Protein AF-A0A920P0H3-F1 (afdb_monomer)

Foldseek 3Di:
DDVLCVVPQVCQLVQNDPPDGPPDDPQQADLVRHGDDWFWDFDWAQDDPPDPVLVVVVVLLVVLVVPDDPSPDRDDDSRPDTDTLGGFITLVCPPHLSHAPPDDNPDDRVVLNVVLCVLCVVPDQPPDQAWDFPDDGPSHDTDIDGPDPVSNCSSVVRHVVSCVSRRD

Secondary structure (DSSP, 8-state):
--HHHHHTHHHHHTT-STT---S--TTTB-TT-PBP---EEEEEEE--TTSHHHHHHHHHHHHHHHHSPTTS--PPPGGG-EEEEEEEEEGGGTTSTTS-TTS-TTS-HHHHHHHHHHHTTT----S---EEEEEEETTTEEEEEESSHHHHHHHHHHHHHHHHHH--

Structure (mmCIF, N/CA/C/O backbone):
data_AF-A0A920P0H3-F1
#
_entry.id   AF-A0A920P0H3-F1
#
loop_
_atom_site.group_PDB
_atom_site.id
_atom_site.type_symbol
_atom_site.label_atom_id
_atom_site.label_alt_id
_atom_site.label_comp_id
_atom_site.label_asym_id
_atom_site.label_entity_id
_atom_site.label_seq_id
_atom_site.pdbx_PDB_ins_code
_atom_site.Cartn_x
_atom_site.Cartn_y
_atom_site.Cartn_z
_atom_site.occupancy
_atom_site.B_iso_or_equiv
_atom_site.auth_seq_id
_atom_site.auth_comp_id
_atom_site.auth_asym_id
_atom_site.auth_atom_id
_atom_site.pdbx_PDB_model_num
ATOM 1 N N . MET A 1 1 ? 2.856 8.292 3.281 1.00 73.31 1 MET A N 1
ATOM 2 C CA . MET A 1 1 ? 2.992 9.451 2.373 1.00 73.31 1 MET A CA 1
ATOM 3 C C . MET A 1 1 ? 3.827 10.506 3.081 1.00 73.31 1 MET A C 1
ATOM 5 O O . MET A 1 1 ? 3.724 10.601 4.299 1.00 73.31 1 MET A O 1
ATOM 9 N N . ASP A 1 2 ? 4.680 11.226 2.355 1.00 84.31 2 ASP A N 1
ATOM 10 C CA . ASP A 1 2 ? 5.511 12.297 2.918 1.00 84.31 2 ASP A CA 1
ATOM 11 C C . ASP A 1 2 ? 4.627 13.409 3.516 1.00 84.31 2 ASP A C 1
ATOM 13 O O . ASP A 1 2 ? 3.693 13.882 2.866 1.00 84.31 2 ASP A O 1
ATOM 17 N N . LEU A 1 3 ? 4.907 13.819 4.758 1.00 86.94 3 LEU A N 1
ATOM 18 C CA . LEU A 1 3 ? 4.143 14.858 5.453 1.00 86.94 3 LEU A CA 1
ATOM 19 C C . LEU A 1 3 ? 4.200 16.203 4.726 1.00 86.94 3 LEU A C 1
ATOM 21 O O . LEU A 1 3 ? 3.236 16.958 4.786 1.00 86.94 3 LEU A O 1
ATOM 25 N N . ASN A 1 4 ? 5.287 16.506 4.018 1.00 91.00 4 ASN A N 1
ATOM 26 C CA . ASN A 1 4 ? 5.399 17.741 3.25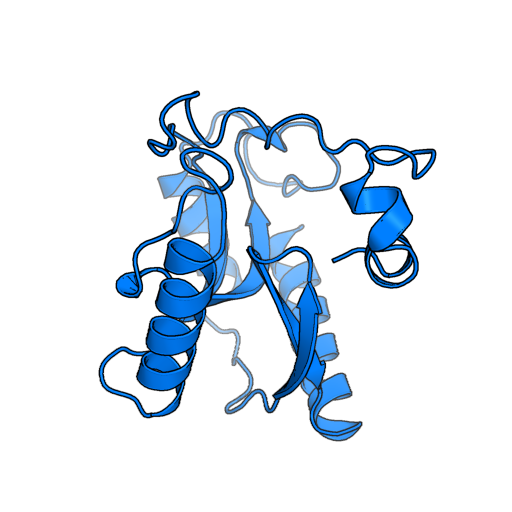6 1.00 91.00 4 ASN A CA 1
ATOM 27 C C . ASN A 1 4 ? 4.446 17.759 2.051 1.00 91.00 4 ASN A C 1
ATOM 29 O O . ASN A 1 4 ? 3.871 18.805 1.759 1.00 91.00 4 ASN A O 1
ATOM 33 N N . ILE A 1 5 ? 4.217 16.604 1.408 1.00 90.50 5 ILE A N 1
ATOM 34 C CA . ILE A 1 5 ? 3.200 16.450 0.354 1.00 90.50 5 ILE A CA 1
ATOM 35 C C . ILE A 1 5 ? 1.809 16.680 0.944 1.00 90.50 5 ILE A C 1
ATOM 37 O O . ILE A 1 5 ? 1.054 17.499 0.430 1.00 90.50 5 ILE A O 1
ATOM 41 N N . VAL A 1 6 ? 1.494 15.995 2.048 1.00 88.81 6 VAL A N 1
ATOM 42 C CA . VAL A 1 6 ? 0.177 16.088 2.700 1.00 88.81 6 VAL A CA 1
ATOM 43 C C . VAL A 1 6 ? -0.110 17.519 3.163 1.00 88.81 6 VAL A C 1
ATOM 45 O O . VAL A 1 6 ? -1.197 18.036 2.935 1.00 88.81 6 VAL A O 1
ATOM 48 N N . ASN A 1 7 ? 0.877 18.196 3.752 1.00 91.38 7 ASN A N 1
ATOM 49 C CA . ASN A 1 7 ? 0.731 19.566 4.248 1.00 91.38 7 ASN A CA 1
ATOM 50 C C . ASN A 1 7 ? 0.703 20.626 3.130 1.00 91.38 7 ASN A C 1
ATOM 52 O O . ASN A 1 7 ? 0.377 21.780 3.399 1.00 91.38 7 ASN A O 1
ATOM 56 N N . ASN A 1 8 ? 1.057 20.266 1.892 1.00 92.75 8 ASN A N 1
ATOM 57 C CA . ASN A 1 8 ? 1.077 21.168 0.740 1.00 92.75 8 ASN A CA 1
ATOM 58 C C . ASN A 1 8 ? 0.271 20.597 -0.439 1.00 92.75 8 ASN A C 1
ATOM 60 O O . ASN A 1 8 ? 0.677 20.766 -1.591 1.00 92.75 8 ASN A O 1
ATOM 64 N N . GLU A 1 9 ? -0.862 19.945 -0.156 1.00 91.38 9 GLU A N 1
ATOM 65 C CA . GLU A 1 9 ? -1.700 19.248 -1.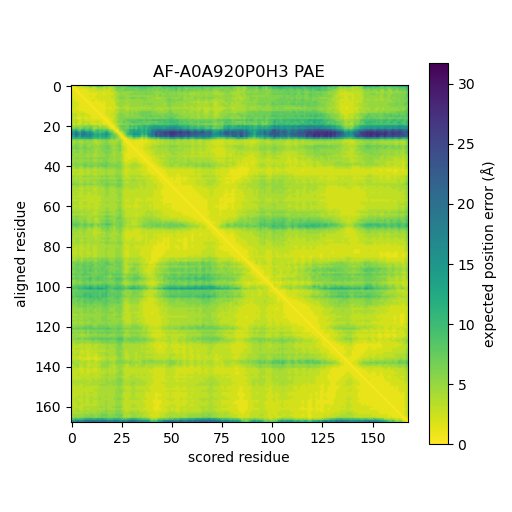142 1.00 91.38 9 GLU A CA 1
ATOM 66 C C . GLU A 1 9 ? -1.946 20.076 -2.408 1.00 91.38 9 GLU A C 1
ATOM 68 O O . GLU A 1 9 ? -1.586 19.644 -3.498 1.00 91.38 9 GLU A O 1
ATOM 73 N N . GLU A 1 10 ? -2.470 21.298 -2.281 1.00 92.06 10 GLU A N 1
ATOM 74 C CA . GLU A 1 10 ? -2.782 22.147 -3.439 1.00 92.06 10 GLU A CA 1
ATOM 75 C C . GLU A 1 10 ? -1.553 22.436 -4.311 1.00 92.06 10 GLU A C 1
ATOM 77 O O . GLU A 1 10 ? -1.618 22.380 -5.540 1.00 92.06 10 GLU A O 1
ATOM 82 N N . LYS A 1 11 ? -0.400 22.720 -3.688 1.00 93.00 11 LYS A N 1
ATOM 83 C CA . LYS A 1 11 ? 0.850 22.968 -4.422 1.00 93.00 11 LYS A CA 1
ATOM 84 C C . LYS A 1 11 ? 1.355 21.697 -5.085 1.00 93.00 11 LYS A C 1
ATOM 86 O O . LYS A 1 11 ? 1.839 21.767 -6.214 1.00 93.00 11 LYS A O 1
ATOM 91 N N . PHE A 1 12 ? 1.260 20.561 -4.396 1.00 91.69 12 PHE A N 1
ATOM 92 C CA . PHE A 1 12 ? 1.660 19.270 -4.934 1.00 91.69 12 PHE A CA 1
ATOM 93 C C . PHE A 1 12 ? 0.799 18.904 -6.142 1.00 91.69 12 PHE A C 1
ATOM 95 O O . PHE A 1 12 ? 1.356 18.683 -7.211 1.00 91.69 12 PHE A O 1
ATOM 102 N N . LEU A 1 13 ? -0.531 18.946 -6.006 1.00 89.50 13 LEU A N 1
ATOM 103 C CA . LEU A 1 13 ? -1.497 18.641 -7.067 1.00 89.50 13 LEU A CA 1
ATOM 104 C C . LEU A 1 13 ? -1.417 19.616 -8.253 1.00 89.50 13 LEU A C 1
ATOM 106 O O . LEU A 1 13 ? -1.678 19.228 -9.387 1.00 89.50 13 LEU A O 1
ATOM 110 N N . ALA A 1 14 ? -0.993 20.862 -8.027 1.00 90.19 14 ALA A N 1
ATOM 111 C CA . ALA A 1 14 ? -0.721 21.819 -9.100 1.00 90.19 14 ALA A CA 1
ATOM 112 C C . ALA A 1 14 ? 0.649 21.622 -9.784 1.00 90.19 14 ALA A C 1
ATOM 114 O O . ALA A 1 14 ? 0.983 22.388 -10.690 1.00 90.19 14 ALA A O 1
ATOM 115 N N . GLY A 1 15 ? 1.471 20.665 -9.334 1.00 89.56 15 GLY A N 1
ATOM 116 C CA . GLY A 1 15 ? 2.829 20.440 -9.843 1.00 89.56 15 GLY A CA 1
ATOM 117 C C . GLY A 1 15 ? 3.815 21.556 -9.490 1.00 89.56 15 GLY A C 1
ATOM 118 O O . GLY A 1 15 ? 4.782 21.776 -10.213 1.00 89.56 15 GLY A O 1
ATOM 119 N N . LYS A 1 16 ? 3.549 22.295 -8.406 1.00 93.25 16 LYS A N 1
ATOM 120 C CA . LYS A 1 16 ? 4.296 23.490 -7.975 1.00 93.25 16 LYS A CA 1
ATOM 121 C C . LYS A 1 16 ? 5.079 23.288 -6.676 1.00 93.25 16 LYS A C 1
ATOM 123 O O . LYS A 1 16 ? 5.711 24.231 -6.204 1.00 93.25 16 LYS A O 1
ATOM 128 N N . LEU A 1 17 ? 5.008 22.107 -6.061 1.00 93.12 17 LEU A N 1
ATOM 129 C CA . LEU A 1 17 ? 5.767 21.804 -4.850 1.00 93.12 17 LEU A CA 1
ATOM 130 C C . LEU A 1 17 ? 7.217 21.456 -5.218 1.00 93.12 17 LEU A C 1
ATOM 132 O O . LEU A 1 17 ? 7.478 20.422 -5.826 1.00 93.12 17 LEU A O 1
ATOM 136 N N . GLU A 1 18 ? 8.155 22.330 -4.859 1.00 91.38 18 GLU A N 1
ATOM 137 C CA . GLU A 1 18 ? 9.580 22.157 -5.156 1.00 91.38 18 GLU A CA 1
ATOM 138 C C . GLU A 1 18 ? 10.137 20.862 -4.544 1.00 91.38 18 GLU A C 1
ATOM 140 O O . GLU A 1 18 ? 9.826 20.519 -3.405 1.00 91.38 18 GLU A O 1
ATOM 145 N N . GLY A 1 19 ? 10.947 20.131 -5.314 1.00 88.06 19 GLY A N 1
ATOM 146 C CA . GLY A 1 19 ? 11.503 18.836 -4.909 1.00 88.06 19 GLY A CA 1
ATOM 147 C C . GLY A 1 19 ? 10.561 17.641 -5.094 1.00 88.06 19 GLY A C 1
ATOM 148 O O . GLY A 1 19 ? 11.006 16.506 -4.947 1.00 88.06 19 GLY A O 1
ATOM 149 N N . TYR A 1 20 ? 9.298 17.864 -5.477 1.00 85.19 20 TYR A N 1
ATOM 150 C CA . TYR A 1 20 ? 8.323 16.804 -5.736 1.00 85.19 20 TYR A CA 1
ATOM 151 C C . TYR A 1 20 ? 7.834 16.864 -7.179 1.00 85.19 20 TYR A C 1
ATOM 153 O O . TYR A 1 20 ? 7.558 17.932 -7.721 1.00 85.19 20 TYR A O 1
ATOM 161 N N . THR A 1 21 ? 7.687 15.702 -7.813 1.00 77.31 21 THR A N 1
ATOM 162 C CA . THR A 1 21 ? 7.153 15.616 -9.173 1.00 77.31 21 THR A CA 1
ATOM 163 C C . THR A 1 21 ? 5.876 14.795 -9.188 1.00 77.31 21 THR A C 1
ATOM 165 O O . THR A 1 21 ? 5.873 13.659 -8.730 1.00 77.31 21 THR A O 1
ATOM 168 N N . LEU A 1 22 ? 4.827 15.341 -9.804 1.00 71.25 22 LEU A N 1
ATOM 169 C CA . LEU A 1 22 ? 3.623 14.594 -10.192 1.00 71.25 22 LEU A CA 1
ATOM 170 C C . LEU A 1 22 ? 3.839 13.691 -11.416 1.00 71.25 22 LEU A C 1
ATOM 172 O O . LEU A 1 22 ? 2.906 13.015 -11.841 1.00 71.25 22 LEU A O 1
ATOM 176 N N . LYS A 1 23 ? 5.026 13.729 -12.043 1.00 63.09 23 LYS A N 1
ATOM 177 C CA . LYS A 1 23 ? 5.293 12.951 -13.257 1.00 63.09 23 LYS A CA 1
ATOM 178 C C . LYS A 1 23 ? 5.049 11.467 -12.980 1.00 63.09 23 LYS A C 1
ATOM 180 O O . LYS A 1 23 ? 5.438 10.969 -11.928 1.00 63.09 23 LYS A O 1
ATOM 185 N N . GLY A 1 24 ? 4.351 10.840 -13.932 1.00 55.59 24 GLY A N 1
ATOM 186 C CA . GLY A 1 24 ? 3.648 9.568 -13.798 1.00 55.59 24 GLY A CA 1
ATOM 187 C C . GLY A 1 24 ? 4.419 8.491 -13.046 1.00 55.59 24 GLY A C 1
ATOM 188 O O . GLY A 1 24 ? 5.629 8.345 -13.204 1.00 55.59 24 GLY A O 1
ATOM 189 N N . ALA A 1 25 ? 3.676 7.743 -12.232 1.00 54.41 25 ALA A N 1
ATOM 190 C CA . ALA A 1 25 ? 4.162 6.622 -11.448 1.00 54.41 25 ALA A CA 1
ATOM 191 C C . ALA A 1 25 ? 5.003 5.674 -12.308 1.00 54.41 25 ALA A C 1
ATOM 193 O O . ALA A 1 25 ? 4.424 4.934 -13.086 1.00 54.41 25 ALA A O 1
ATOM 194 N N . GLU A 1 26 ? 6.330 5.718 -12.164 1.00 65.06 26 GLU A N 1
ATOM 195 C CA . GLU A 1 26 ? 7.330 4.663 -12.419 1.00 65.06 26 GLU A CA 1
ATOM 196 C C . GLU A 1 26 ? 6.988 3.576 -13.472 1.00 65.06 26 GLU A C 1
ATOM 198 O O . GLU A 1 26 ? 7.285 2.403 -13.263 1.00 65.06 26 GLU A O 1
ATOM 203 N N . ASN A 1 27 ? 6.351 3.924 -14.598 1.00 74.94 27 ASN A N 1
ATOM 204 C CA . ASN A 1 27 ? 5.775 2.972 -15.559 1.00 74.94 27 ASN A CA 1
ATOM 205 C C . ASN A 1 27 ? 4.822 1.918 -14.938 1.00 74.94 27 ASN A C 1
ATOM 207 O O . ASN A 1 27 ? 4.843 0.759 -15.343 1.00 74.94 27 ASN A O 1
ATOM 211 N N . LYS A 1 28 ? 3.986 2.287 -13.955 1.00 87.06 28 LYS A N 1
ATOM 212 C CA . LYS A 1 28 ? 2.990 1.384 -13.332 1.00 87.06 28 LYS A CA 1
ATOM 213 C C . LYS A 1 28 ? 1.721 1.205 -14.157 1.00 87.06 28 LYS A C 1
ATOM 215 O O . LYS A 1 28 ? 1.057 0.181 -14.025 1.00 87.06 28 LYS A O 1
ATOM 220 N N . PHE A 1 29 ? 1.377 2.198 -14.969 1.00 88.94 29 PHE A N 1
ATOM 221 C CA . PHE A 1 29 ? 0.186 2.205 -15.812 1.00 88.94 29 PHE A CA 1
ATOM 222 C C . PHE A 1 29 ? 0.535 2.779 -17.184 1.00 88.94 29 PHE A C 1
ATOM 224 O O . PHE A 1 29 ? 1.434 3.616 -17.283 1.00 88.94 29 PHE A O 1
ATOM 231 N N . ASP A 1 30 ? -0.158 2.326 -18.226 1.00 88.94 30 ASP A N 1
ATOM 232 C CA . ASP A 1 30 ? -0.101 2.962 -19.543 1.00 88.94 30 ASP A CA 1
ATOM 233 C C . ASP A 1 30 ? -0.989 4.222 -19.600 1.00 88.94 30 ASP A C 1
ATOM 235 O O . ASP A 1 30 ? -1.737 4.528 -18.668 1.00 88.94 30 ASP A O 1
ATOM 239 N N . ASP A 1 31 ? -0.946 4.946 -20.721 1.00 86.06 31 ASP A N 1
ATOM 240 C CA . ASP A 1 31 ? -1.751 6.161 -20.938 1.00 86.06 31 ASP A CA 1
ATOM 241 C C . ASP A 1 31 ? -3.271 5.897 -20.979 1.00 86.06 31 ASP A C 1
ATOM 243 O O . ASP A 1 31 ? -4.070 6.829 -21.050 1.00 86.06 31 ASP A O 1
ATOM 247 N N . LYS A 1 32 ? -3.684 4.624 -20.960 1.00 88.00 32 LYS A N 1
ATOM 248 C CA . LYS A 1 32 ? -5.080 4.178 -20.899 1.00 88.00 32 LYS A CA 1
ATOM 249 C C . LYS A 1 32 ? -5.455 3.646 -19.513 1.00 88.00 32 LYS A C 1
ATOM 251 O O . LYS A 1 32 ? -6.568 3.150 -19.349 1.00 88.00 32 LYS A O 1
ATOM 256 N N . GLY A 1 33 ? -4.544 3.712 -18.541 1.00 86.56 33 GLY A N 1
ATOM 257 C CA . GLY A 1 33 ? -4.776 3.253 -17.179 1.00 86.56 33 GLY A CA 1
ATOM 258 C C . GLY A 1 33 ? -4.667 1.758 -16.963 1.00 86.56 33 GLY A C 1
ATOM 259 O O . GLY A 1 33 ? -5.015 1.281 -15.882 1.00 86.56 33 GLY A O 1
ATOM 260 N N . ASN A 1 34 ? -4.200 1.000 -17.954 1.00 90.31 34 ASN A N 1
ATOM 261 C CA . ASN A 1 34 ? -3.978 -0.425 -17.768 1.00 90.31 34 ASN A CA 1
ATOM 262 C C . ASN A 1 34 ? -2.725 -0.630 -16.915 1.00 90.31 34 ASN A C 1
ATOM 264 O O . ASN A 1 34 ? -1.704 0.010 -17.185 1.00 90.31 34 ASN A O 1
ATOM 268 N N . PRO A 1 35 ? -2.763 -1.524 -15.912 1.00 90.31 35 PRO A N 1
ATOM 269 C CA . PRO A 1 35 ? -1.588 -1.828 -15.113 1.00 90.31 35 PRO A CA 1
ATOM 270 C C . PRO A 1 35 ? -0.500 -2.459 -15.988 1.00 90.31 35 PRO A C 1
ATOM 272 O O . PRO A 1 35 ? -0.748 -3.398 -16.747 1.00 90.31 35 PRO A O 1
ATOM 275 N N . LEU A 1 36 ? 0.720 -1.954 -15.850 1.00 91.75 36 LEU A N 1
ATOM 276 C CA . LEU A 1 36 ? 1.926 -2.502 -16.455 1.00 91.75 36 LEU A CA 1
ATOM 277 C C . LEU A 1 36 ? 2.641 -3.427 -15.455 1.00 91.75 36 LEU A C 1
ATOM 279 O O . LEU A 1 36 ? 2.440 -3.300 -14.243 1.00 91.75 36 LEU A O 1
ATOM 283 N N . PRO A 1 37 ? 3.488 -4.365 -15.922 1.00 90.19 37 PRO A N 1
ATOM 284 C CA . PRO A 1 37 ? 4.279 -5.207 -15.033 1.00 90.19 37 PRO A CA 1
ATOM 285 C C . PRO A 1 37 ? 5.130 -4.378 -14.062 1.00 90.19 37 PRO A C 1
ATOM 287 O O . PRO A 1 37 ? 6.086 -3.719 -14.459 1.00 90.19 37 PRO A O 1
ATOM 290 N N . PHE A 1 38 ? 4.792 -4.458 -12.774 1.00 90.31 38 PHE A N 1
ATOM 291 C CA . PHE A 1 38 ? 5.502 -3.782 -11.687 1.00 90.31 38 PHE A CA 1
ATOM 292 C C . PHE A 1 38 ? 5.789 -4.764 -10.533 1.00 90.31 38 PHE A C 1
ATOM 294 O O . PHE A 1 38 ? 5.237 -4.633 -9.438 1.00 90.31 38 PHE A O 1
ATOM 301 N N . PRO A 1 39 ? 6.584 -5.820 -10.781 1.00 91.12 39 PRO A N 1
ATOM 302 C CA . PRO A 1 39 ? 6.786 -6.911 -9.830 1.00 91.12 39 PRO A CA 1
ATOM 303 C C . PRO A 1 39 ? 7.517 -6.460 -8.559 1.00 91.12 39 PRO A C 1
ATOM 305 O O . PRO A 1 39 ? 8.546 -5.782 -8.607 1.00 91.12 39 PRO A O 1
ATOM 308 N N . GLY A 1 40 ? 6.999 -6.899 -7.414 1.00 90.44 40 GLY A N 1
ATOM 309 C CA . GLY A 1 40 ? 7.559 -6.629 -6.097 1.00 90.44 40 GLY A CA 1
ATOM 310 C C . GLY A 1 40 ? 6.874 -7.439 -5.000 1.00 90.44 40 GLY A C 1
ATOM 311 O O . GLY A 1 40 ? 6.023 -8.288 -5.268 1.00 90.44 40 GLY A O 1
ATOM 312 N N . CYS A 1 41 ? 7.256 -7.157 -3.762 1.00 92.12 41 CYS A N 1
ATOM 313 C CA . CYS A 1 41 ? 6.750 -7.772 -2.548 1.00 92.12 41 CYS A CA 1
ATOM 314 C C . CYS A 1 41 ? 6.369 -6.670 -1.552 1.00 92.12 41 CYS A C 1
ATOM 316 O O . CYS A 1 41 ? 7.095 -5.693 -1.370 1.00 92.12 41 CYS A O 1
ATOM 318 N N . THR A 1 42 ? 5.219 -6.823 -0.905 1.00 94.38 42 THR A N 1
ATOM 319 C CA . THR A 1 42 ? 4.725 -5.899 0.115 1.00 94.38 42 THR A CA 1
ATOM 320 C C . THR A 1 42 ? 3.882 -6.667 1.126 1.00 94.38 42 THR A C 1
ATOM 322 O O . THR A 1 42 ? 3.295 -7.699 0.799 1.00 94.38 42 THR A O 1
ATOM 325 N N . ILE A 1 43 ? 3.820 -6.158 2.353 1.00 96.31 43 ILE A N 1
ATOM 326 C CA . ILE A 1 43 ? 2.904 -6.624 3.389 1.00 96.31 43 ILE A CA 1
ATOM 327 C C . ILE A 1 43 ? 1.751 -5.630 3.458 1.00 96.31 43 ILE A C 1
ATOM 329 O O . ILE A 1 43 ? 1.956 -4.428 3.657 1.00 96.31 43 ILE A O 1
ATOM 333 N N . ILE A 1 44 ? 0.534 -6.137 3.296 1.00 96.75 44 ILE A N 1
ATOM 334 C CA . ILE A 1 44 ? -0.680 -5.331 3.178 1.00 96.75 44 ILE A CA 1
ATOM 335 C C . ILE A 1 44 ? -1.747 -5.795 4.165 1.00 96.75 44 ILE A C 1
ATOM 337 O O . ILE A 1 44 ? -1.856 -6.977 4.480 1.00 96.75 44 ILE A O 1
ATOM 341 N N . CYS A 1 45 ? -2.570 -4.853 4.612 1.00 96.50 45 CYS A N 1
ATOM 342 C CA . CYS A 1 45 ? -3.833 -5.119 5.283 1.00 96.50 45 CYS A CA 1
ATOM 343 C C . CYS A 1 45 ? -4.947 -4.964 4.245 1.00 96.50 45 CYS A C 1
ATOM 345 O O . CYS A 1 45 ? -5.314 -3.840 3.888 1.00 96.50 45 CYS A O 1
ATOM 347 N N . ASN A 1 46 ? -5.447 -6.087 3.730 1.00 96.25 46 ASN A N 1
ATOM 348 C CA . ASN A 1 46 ? -6.549 -6.090 2.769 1.00 96.25 46 ASN A CA 1
ATOM 349 C C . ASN A 1 46 ? -7.833 -5.574 3.416 1.00 96.25 46 ASN A C 1
ATOM 351 O O . ASN A 1 46 ? -8.124 -5.906 4.564 1.00 96.25 46 ASN A O 1
ATOM 355 N N . ILE A 1 47 ? -8.616 -4.808 2.658 1.00 95.75 47 ILE A N 1
ATOM 356 C CA . ILE A 1 47 ? -9.976 -4.432 3.039 1.00 95.75 47 ILE A CA 1
ATOM 357 C C . ILE A 1 47 ? -10.915 -5.502 2.467 1.00 95.75 47 ILE A C 1
ATOM 359 O O . ILE A 1 47 ? -11.054 -5.577 1.244 1.00 95.75 47 ILE A O 1
ATOM 363 N N . PRO A 1 48 ? -11.545 -6.351 3.301 1.00 95.81 48 PRO A N 1
ATOM 364 C CA . PRO A 1 48 ? -12.429 -7.394 2.802 1.00 95.81 48 PRO A CA 1
ATOM 365 C C . PRO A 1 48 ? -13.657 -6.792 2.118 1.00 95.81 48 PRO A C 1
ATOM 367 O O . PRO A 1 48 ? -14.231 -5.813 2.607 1.00 95.81 48 PRO A O 1
ATOM 370 N N . LEU A 1 49 ? -14.062 -7.407 1.007 1.00 97.06 49 LEU A N 1
ATOM 371 C CA . LEU A 1 49 ? -15.320 -7.097 0.330 1.00 97.06 49 LEU A CA 1
ATOM 372 C C . LEU A 1 49 ? -16.518 -7.470 1.210 1.00 97.06 49 LEU A C 1
ATOM 374 O O . LEU A 1 49 ? -16.379 -8.203 2.189 1.00 97.06 49 LEU A O 1
ATOM 378 N N . ASP A 1 50 ? -17.688 -6.946 0.850 1.00 96.69 50 ASP A N 1
ATOM 379 C CA . ASP A 1 50 ? -18.963 -7.198 1.535 1.00 96.69 50 ASP A CA 1
ATOM 380 C C . ASP A 1 50 ? -18.950 -6.784 3.019 1.00 96.69 50 ASP A C 1
ATOM 382 O O . ASP A 1 50 ? -19.707 -7.280 3.853 1.00 96.69 50 ASP A O 1
ATOM 386 N N . THR A 1 51 ? -18.073 -5.835 3.355 1.00 97.38 51 THR A N 1
ATOM 387 C CA . THR A 1 51 ? -18.043 -5.149 4.647 1.00 97.38 51 THR A CA 1
ATOM 388 C C . THR A 1 51 ? -18.587 -3.738 4.501 1.00 97.38 51 THR A C 1
ATOM 390 O O . THR A 1 51 ? -18.386 -3.095 3.467 1.00 97.38 51 THR A O 1
ATOM 393 N N . HIS A 1 52 ? -19.169 -3.197 5.575 1.00 97.50 52 HIS A N 1
ATOM 394 C CA . HIS A 1 52 ? -19.632 -1.808 5.593 1.00 97.50 52 HIS A CA 1
ATOM 395 C C . HIS A 1 52 ? -18.534 -0.823 5.154 1.00 97.50 52 HIS A C 1
ATOM 397 O O . HIS A 1 52 ? -18.791 0.085 4.369 1.00 97.50 52 HIS A O 1
ATOM 403 N N . LEU A 1 53 ? -17.287 -1.035 5.594 1.00 95.25 53 LEU A N 1
ATOM 404 C CA . LEU A 1 53 ? -16.149 -0.210 5.183 1.00 95.25 53 LEU A CA 1
ATOM 405 C C . LEU A 1 53 ? -15.910 -0.278 3.667 1.00 95.25 53 LEU A C 1
ATOM 407 O O . LEU A 1 53 ? -15.795 0.765 3.024 1.00 95.25 53 LEU A O 1
ATOM 411 N N . SER A 1 54 ? -15.854 -1.483 3.091 1.00 96.88 54 SER A N 1
ATOM 412 C CA . SER A 1 54 ? -15.652 -1.645 1.647 1.00 96.88 54 SER A CA 1
ATOM 413 C C . SER A 1 54 ? -16.774 -0.995 0.834 1.00 96.88 54 SER A C 1
ATOM 415 O O . SER A 1 54 ? -16.489 -0.289 -0.129 1.00 96.88 54 SER A O 1
ATOM 417 N N . GLU A 1 55 ? -18.032 -1.122 1.264 1.00 97.94 55 GLU A N 1
ATOM 418 C CA . GLU A 1 55 ? -19.181 -0.489 0.611 1.00 97.94 55 GLU A CA 1
ATOM 419 C C . GLU A 1 55 ? -19.077 1.040 0.613 1.00 97.94 55 GLU A C 1
ATOM 421 O O . GLU A 1 55 ? -19.328 1.680 -0.412 1.00 97.94 55 GLU A O 1
ATOM 426 N N . GLN A 1 56 ? -18.662 1.637 1.738 1.00 96.62 56 GLN A N 1
ATOM 427 C CA . GLN A 1 56 ? -18.461 3.085 1.830 1.00 96.62 56 GLN A CA 1
ATOM 428 C C . GLN A 1 56 ? -17.339 3.564 0.902 1.00 96.62 56 GLN A C 1
ATOM 430 O O . GLN A 1 56 ? -17.517 4.553 0.191 1.00 96.62 56 GLN A O 1
ATOM 435 N N . ILE A 1 57 ? -16.210 2.849 0.847 1.00 95.69 57 ILE A N 1
ATOM 436 C CA . ILE A 1 57 ? -15.090 3.207 -0.037 1.00 95.69 57 ILE A CA 1
ATOM 437 C C . ILE A 1 57 ? -15.497 3.071 -1.512 1.00 95.69 57 ILE A C 1
ATOM 439 O O . ILE A 1 57 ? -15.204 3.962 -2.306 1.00 95.69 57 ILE A O 1
ATOM 443 N N . ILE A 1 58 ? -16.223 2.009 -1.879 1.00 96.88 58 ILE A N 1
ATOM 444 C CA . ILE A 1 58 ? -16.739 1.805 -3.244 1.00 96.88 58 ILE A CA 1
ATOM 445 C C . ILE A 1 58 ? -17.691 2.939 -3.638 1.00 96.88 58 ILE A C 1
ATOM 447 O O . ILE A 1 58 ? -17.601 3.479 -4.740 1.00 96.88 58 ILE A O 1
ATOM 451 N N . SER A 1 59 ? -18.609 3.315 -2.746 1.00 96.44 59 SER A N 1
ATOM 452 C CA . SER A 1 59 ? -19.547 4.417 -2.983 1.00 96.44 59 SER A CA 1
ATOM 453 C C . SER A 1 59 ? -18.817 5.752 -3.178 1.00 96.44 59 SER A C 1
ATOM 455 O O . SER A 1 59 ? -19.124 6.525 -4.092 1.00 96.44 59 SER A O 1
ATOM 457 N N . PHE A 1 60 ? -17.791 6.000 -2.363 1.00 94.44 60 PHE A N 1
ATOM 458 C CA . PHE A 1 60 ? -16.951 7.185 -2.478 1.00 94.44 60 PHE A CA 1
ATOM 459 C C . PHE A 1 60 ? -16.165 7.217 -3.796 1.00 94.44 60 PHE A C 1
ATOM 461 O O . PHE A 1 60 ? -16.209 8.223 -4.499 1.00 94.44 60 PHE A O 1
ATOM 468 N N . GLN A 1 61 ? -15.526 6.109 -4.186 1.00 95.25 61 GLN A N 1
ATOM 469 C CA . GLN A 1 61 ? -14.821 5.989 -5.467 1.00 95.25 61 GLN A CA 1
ATOM 470 C C . GLN A 1 61 ? -15.749 6.294 -6.651 1.00 95.25 61 GLN A C 1
ATOM 472 O O . GLN A 1 61 ? -15.387 7.098 -7.503 1.00 95.25 61 GLN A O 1
ATOM 477 N N . LYS A 1 62 ? -16.972 5.741 -6.661 1.00 95.19 62 LYS A N 1
ATOM 478 C CA . LYS A 1 62 ? -17.986 6.032 -7.694 1.00 95.19 62 LYS A CA 1
ATOM 479 C C . LYS A 1 62 ? -18.381 7.507 -7.733 1.00 95.19 62 LYS A C 1
ATOM 481 O O . LYS A 1 62 ? -18.626 8.062 -8.798 1.00 95.19 62 LYS A O 1
ATOM 486 N N . SER A 1 63 ? -18.463 8.151 -6.571 1.00 94.19 63 SER A N 1
ATOM 487 C CA . SER A 1 63 ? -18.777 9.581 -6.488 1.00 94.19 63 SER A CA 1
ATOM 488 C C . SER A 1 63 ? -17.662 10.427 -7.105 1.00 94.19 63 SER A C 1
ATOM 490 O O . SER A 1 63 ? -17.944 11.373 -7.833 1.00 94.19 63 SER A O 1
ATOM 492 N N . ILE A 1 64 ? -16.403 10.052 -6.862 1.00 93.31 64 ILE A N 1
ATOM 493 C CA . ILE A 1 64 ? -15.230 10.693 -7.462 1.00 93.31 64 ILE A CA 1
ATOM 494 C C . ILE A 1 64 ? -15.182 10.442 -8.978 1.00 93.31 64 ILE A C 1
ATOM 496 O O . ILE A 1 64 ? -14.938 11.377 -9.736 1.00 93.31 64 ILE A O 1
ATOM 500 N N . GLU A 1 65 ? -15.435 9.211 -9.423 1.00 93.00 65 GLU A N 1
ATOM 501 C CA . GLU A 1 65 ? -15.476 8.839 -10.843 1.00 93.00 65 GLU A CA 1
ATOM 502 C C . GLU A 1 65 ? -16.518 9.659 -11.615 1.00 93.00 65 GLU A C 1
ATOM 504 O O . GLU A 1 65 ? -16.217 10.182 -12.681 1.00 93.00 65 GLU A O 1
ATOM 509 N N . ASN A 1 66 ? -17.707 9.856 -11.037 1.00 93.50 66 ASN A N 1
ATOM 510 C CA . ASN A 1 66 ? -18.763 10.678 -11.636 1.00 93.50 66 ASN A CA 1
ATOM 511 C C . ASN A 1 66 ? -18.473 12.188 -11.592 1.00 93.50 66 ASN A C 1
ATOM 513 O O . ASN A 1 66 ? -19.041 12.946 -12.376 1.00 93.50 66 ASN A O 1
ATOM 517 N N . PHE A 1 67 ? -17.667 12.642 -10.630 1.00 93.31 67 PHE A N 1
ATOM 518 C CA . PHE A 1 67 ? -17.348 14.058 -10.453 1.00 93.31 67 PHE A CA 1
ATOM 519 C C . PHE A 1 67 ? -16.228 14.524 -11.389 1.00 93.31 67 PHE A C 1
ATOM 521 O O . PHE A 1 67 ? -16.264 15.653 -11.881 1.00 93.31 67 PHE A O 1
ATOM 528 N N . ASN A 1 68 ? -15.219 13.684 -11.612 1.00 91.00 68 ASN A N 1
ATOM 529 C CA . ASN A 1 68 ? -14.042 14.075 -12.375 1.00 91.00 68 ASN A CA 1
ATOM 530 C C . ASN A 1 68 ? -14.272 14.025 -13.891 1.00 91.00 68 ASN A C 1
ATOM 532 O O . ASN A 1 68 ? -15.016 13.177 -14.380 1.00 91.00 68 ASN A O 1
ATOM 536 N N . PRO A 1 69 ? -13.572 14.876 -14.665 1.00 90.94 69 PRO A N 1
ATOM 537 C CA . PRO A 1 69 ? -13.524 14.734 -16.113 1.00 90.94 69 PRO A CA 1
ATOM 538 C C . PRO A 1 69 ? -12.968 13.368 -16.536 1.00 90.94 69 PRO A C 1
ATOM 540 O O . PRO A 1 69 ? -12.108 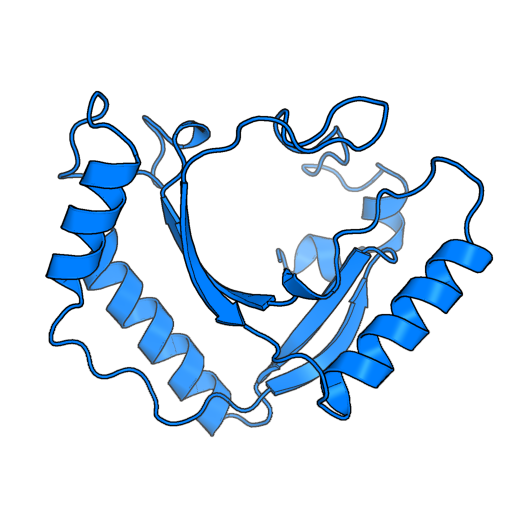12.791 -15.859 1.00 90.94 69 PRO A O 1
ATOM 543 N N . GLU A 1 70 ? -13.404 12.889 -17.700 1.00 87.69 70 GLU A N 1
ATOM 544 C CA . GLU A 1 70 ? -12.889 11.653 -18.293 1.00 87.69 70 GLU A CA 1
ATOM 545 C C . GLU A 1 70 ? -11.356 11.667 -18.395 1.00 87.69 70 GLU A C 1
ATOM 547 O O . GLU A 1 70 ? -10.744 12.696 -18.685 1.00 87.69 70 GLU A O 1
ATOM 552 N N . ASN A 1 71 ? -10.735 10.503 -18.186 1.00 82.94 71 ASN A N 1
ATOM 553 C CA . ASN A 1 71 ? -9.282 10.299 -18.252 1.00 82.94 71 ASN A CA 1
ATOM 554 C C . ASN A 1 71 ? -8.455 11.115 -17.232 1.00 82.94 71 ASN A C 1
ATOM 556 O O . ASN A 1 71 ? -7.242 11.232 -17.391 1.00 82.94 71 ASN A O 1
ATOM 560 N N . THR A 1 72 ? -9.075 11.658 -16.173 1.00 86.38 72 THR A N 1
ATOM 561 C CA . THR A 1 72 ? -8.334 12.318 -15.075 1.00 86.38 72 THR A CA 1
ATOM 562 C C . THR A 1 72 ? -7.698 11.300 -14.126 1.00 86.38 72 THR A C 1
ATOM 564 O O . THR A 1 72 ? -6.570 11.485 -13.672 1.00 86.38 72 THR A O 1
ATOM 567 N N . TYR A 1 73 ? -8.415 10.213 -13.832 1.00 89.56 73 TYR A N 1
ATOM 568 C CA . TYR A 1 73 ? -7.976 9.144 -12.940 1.00 89.56 73 TYR A CA 1
ATOM 569 C C . TYR A 1 73 ? -8.274 7.779 -13.544 1.00 89.56 73 TYR A C 1
ATOM 571 O O . TYR A 1 73 ? -9.256 7.606 -14.265 1.00 89.56 73 TYR A O 1
ATOM 579 N N . PHE A 1 74 ? -7.461 6.800 -13.157 1.00 90.19 74 PHE A N 1
ATOM 580 C CA . PHE A 1 74 ? -7.740 5.390 -13.375 1.00 90.19 74 PHE A CA 1
ATOM 581 C C . PHE A 1 74 ? -7.970 4.714 -12.027 1.00 90.19 74 PHE A C 1
ATOM 583 O O . PHE A 1 74 ? -7.154 4.814 -11.108 1.00 90.19 74 PHE A O 1
ATOM 590 N N . TYR A 1 75 ? -9.123 4.070 -11.900 1.00 91.50 75 TYR A N 1
ATOM 591 C CA . TYR A 1 75 ? -9.643 3.560 -10.642 1.00 91.50 75 TYR A CA 1
ATOM 592 C C . TYR A 1 75 ? -9.330 2.071 -10.492 1.00 91.50 75 TYR A C 1
ATOM 594 O O . TYR A 1 75 ? -9.679 1.258 -11.345 1.00 91.50 75 TYR A O 1
ATOM 602 N N . LEU A 1 76 ? -8.673 1.706 -9.390 1.00 92.50 76 LEU A N 1
ATOM 603 C CA . LEU A 1 76 ? -8.370 0.310 -9.079 1.00 92.50 76 LEU A CA 1
ATOM 604 C C . LEU A 1 76 ? -9.634 -0.460 -8.663 1.00 92.50 76 LEU A C 1
ATOM 606 O O . LEU A 1 76 ? -10.536 0.134 -8.060 1.00 92.50 76 LEU A O 1
ATOM 610 N N . PRO A 1 77 ? -9.707 -1.776 -8.941 1.00 94.50 77 PRO A N 1
ATOM 611 C CA . PRO A 1 77 ? -10.857 -2.583 -8.561 1.00 94.50 77 PRO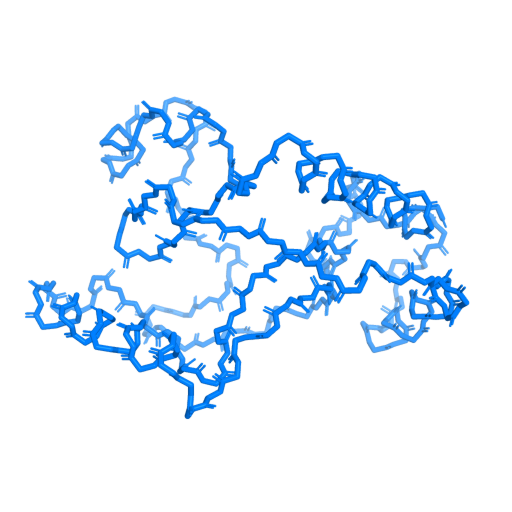 A CA 1
ATOM 612 C C . PRO A 1 77 ? -10.992 -2.675 -7.030 1.00 94.50 77 PRO A C 1
ATOM 614 O O . PRO A 1 77 ? -9.982 -2.763 -6.329 1.00 94.50 77 PRO A O 1
ATOM 617 N N . PRO A 1 78 ? -12.219 -2.760 -6.484 1.00 95.94 78 PRO A N 1
ATOM 618 C CA . PRO A 1 78 ? -12.423 -2.869 -5.038 1.00 95.94 78 PRO A CA 1
ATOM 619 C C . PRO A 1 78 ? -11.704 -4.054 -4.388 1.00 95.94 78 PRO A C 1
ATOM 621 O O . PRO A 1 78 ? -11.263 -3.969 -3.246 1.00 95.94 78 PRO A O 1
ATOM 624 N N . SER A 1 79 ? -11.521 -5.149 -5.132 1.00 96.12 79 SER A N 1
ATOM 625 C CA . SER A 1 79 ? -10.796 -6.337 -4.671 1.00 96.12 79 SER A CA 1
ATOM 626 C C . SER A 1 79 ? -9.313 -6.087 -4.379 1.00 96.12 79 SER A C 1
ATOM 628 O O . SER A 1 79 ? -8.676 -6.935 -3.763 1.00 96.12 79 SER A O 1
ATOM 630 N N . SER A 1 80 ? -8.743 -4.967 -4.834 1.00 95.12 80 SER A N 1
ATOM 631 C CA . SER A 1 80 ? -7.360 -4.585 -4.540 1.00 95.12 80 SER A CA 1
ATOM 632 C C . SER A 1 80 ? -7.245 -3.518 -3.454 1.00 95.12 80 SER A C 1
ATOM 634 O O . SER A 1 80 ? -6.150 -3.001 -3.248 1.00 95.12 80 SER A O 1
ATOM 636 N N . PHE A 1 81 ? -8.329 -3.125 -2.781 1.00 95.81 81 PHE A N 1
ATOM 637 C CA . PHE A 1 81 ? -8.245 -2.136 -1.710 1.00 95.81 81 PHE A CA 1
ATOM 638 C C . PHE A 1 81 ? -7.476 -2.680 -0.509 1.00 95.81 81 PHE A C 1
ATOM 640 O O . PHE A 1 81 ? -7.796 -3.730 0.047 1.00 95.81 81 PHE A O 1
ATOM 647 N N . HIS A 1 82 ? -6.453 -1.939 -0.099 1.00 96.56 82 HIS A N 1
ATOM 648 C CA . HIS A 1 82 ? -5.604 -2.305 1.020 1.00 96.56 82 HIS A CA 1
ATOM 649 C C . HIS A 1 82 ? -4.944 -1.072 1.633 1.00 96.56 82 HIS A C 1
ATOM 651 O O . HIS A 1 82 ? -4.799 -0.031 0.991 1.00 96.56 82 HIS A O 1
ATOM 657 N N . MET A 1 83 ? -4.487 -1.223 2.871 1.00 96.19 83 MET A N 1
ATOM 658 C CA . MET A 1 83 ? -3.441 -0.379 3.432 1.00 96.19 83 MET A CA 1
ATOM 659 C C . MET A 1 83 ? -2.103 -1.108 3.302 1.00 96.19 83 MET A C 1
ATOM 661 O O . MET A 1 83 ? -1.979 -2.259 3.715 1.00 96.19 83 MET A O 1
ATOM 665 N N . THR A 1 84 ? -1.073 -0.441 2.791 1.00 95.88 84 THR A N 1
ATOM 666 C CA . THR A 1 84 ? 0.295 -0.968 2.855 1.00 95.88 84 THR A CA 1
ATOM 667 C C . THR A 1 84 ? 0.824 -0.885 4.287 1.00 95.88 84 THR A C 1
ATOM 669 O O . THR A 1 84 ? 1.050 0.211 4.805 1.00 95.88 84 THR A O 1
ATOM 672 N N . LEU A 1 85 ? 1.059 -2.037 4.919 1.00 96.81 85 LEU A N 1
ATOM 673 C CA . LEU A 1 85 ? 1.685 -2.114 6.239 1.00 96.81 85 LEU A CA 1
ATOM 674 C C . LEU A 1 85 ? 3.201 -1.971 6.137 1.00 96.81 85 LEU A C 1
ATOM 676 O O . LEU A 1 85 ? 3.793 -1.264 6.949 1.00 96.81 85 LEU A O 1
ATOM 680 N N . PHE A 1 86 ? 3.828 -2.598 5.142 1.00 95.00 86 PHE A N 1
ATOM 681 C CA . PHE A 1 86 ? 5.264 -2.491 4.901 1.00 95.00 86 PHE A CA 1
ATOM 682 C C . PHE A 1 86 ? 5.583 -2.679 3.415 1.00 95.00 86 PHE A C 1
ATOM 684 O O . PHE A 1 86 ? 5.090 -3.607 2.772 1.00 95.00 86 PHE A O 1
ATOM 691 N N . ASP A 1 87 ? 6.394 -1.782 2.862 1.00 91.25 87 ASP A N 1
ATOM 692 C CA . ASP A 1 87 ? 6.889 -1.897 1.491 1.00 91.25 87 ASP A CA 1
ATOM 693 C C . ASP A 1 87 ? 8.244 -2.602 1.529 1.00 91.25 87 ASP A C 1
ATOM 695 O O . ASP A 1 87 ? 9.180 -2.090 2.151 1.00 91.25 87 ASP A O 1
ATOM 699 N N . CYS A 1 88 ? 8.329 -3.802 0.953 1.00 91.88 88 CYS A N 1
ATOM 700 C CA . CYS A 1 88 ? 9.519 -4.625 1.120 1.00 91.88 88 CYS A CA 1
ATOM 701 C C . CYS A 1 88 ? 10.631 -4.240 0.139 1.00 91.88 88 CYS A C 1
ATOM 703 O O . CYS A 1 88 ? 11.773 -4.172 0.568 1.00 91.88 88 CYS A O 1
ATOM 705 N N . CYS A 1 89 ? 10.331 -4.020 -1.149 1.00 89.19 89 CYS A N 1
ATOM 706 C CA . CYS A 1 89 ? 10.879 -4.866 -2.219 1.00 89.19 89 CYS A CA 1
ATOM 707 C C . CYS A 1 89 ? 10.245 -4.612 -3.597 1.00 89.19 89 CYS A C 1
ATOM 709 O O . CYS A 1 89 ? 9.178 -5.160 -3.850 1.00 89.19 89 CYS A O 1
ATOM 711 N N . ASN A 1 90 ? 10.870 -3.877 -4.525 1.00 88.88 90 ASN A N 1
ATOM 712 C CA . ASN A 1 90 ? 10.440 -3.842 -5.927 1.00 88.88 90 ASN A CA 1
ATOM 713 C C . ASN A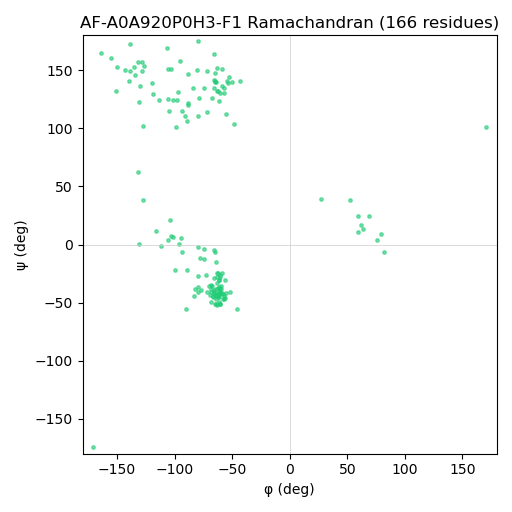 1 90 ? 11.629 -3.978 -6.885 1.00 88.88 90 ASN A C 1
ATOM 715 O O . ASN A 1 90 ? 12.698 -3.451 -6.603 1.00 88.88 90 ASN A O 1
ATOM 719 N N . LEU A 1 91 ? 11.462 -4.623 -8.046 1.00 88.38 91 LEU A N 1
ATOM 720 C CA . LEU A 1 91 ? 12.564 -4.744 -9.015 1.00 88.38 91 LEU A CA 1
ATOM 721 C C . LEU A 1 91 ? 13.117 -3.384 -9.486 1.00 88.38 91 LEU A C 1
ATOM 723 O O . LEU A 1 91 ? 14.290 -3.301 -9.845 1.00 88.38 91 LEU A O 1
ATOM 727 N N . ASN A 1 92 ? 12.321 -2.316 -9.427 1.00 85.81 92 ASN A N 1
ATOM 728 C CA . ASN A 1 92 ? 12.760 -0.956 -9.741 1.00 85.81 92 ASN A CA 1
ATOM 729 C C . ASN A 1 92 ? 13.572 -0.293 -8.619 1.00 85.81 92 ASN A C 1
ATOM 731 O O . ASN A 1 92 ? 14.200 0.735 -8.854 1.00 85.81 92 ASN A O 1
ATOM 735 N N . THR A 1 93 ? 13.598 -0.873 -7.415 1.00 85.50 93 THR A N 1
ATOM 736 C CA . THR A 1 93 ? 14.425 -0.394 -6.299 1.00 85.50 93 THR A CA 1
ATOM 737 C C . THR A 1 93 ? 15.774 -1.107 -6.201 1.00 85.50 93 THR A C 1
ATOM 739 O O . THR A 1 93 ? 16.535 -0.824 -5.271 1.00 85.50 93 THR A O 1
ATOM 742 N N . LYS A 1 94 ? 16.123 -1.979 -7.161 1.00 88.31 94 LYS A N 1
ATOM 743 C CA . LYS A 1 94 ? 17.468 -2.568 -7.275 1.00 88.31 94 LYS A CA 1
ATOM 744 C C . LYS A 1 94 ? 18.544 -1.480 -7.217 1.00 88.31 94 LYS A C 1
ATOM 746 O O . LYS A 1 94 ? 18.395 -0.414 -7.812 1.00 88.31 94 LYS A O 1
ATOM 751 N N . ASN A 1 95 ? 19.644 -1.767 -6.523 1.00 86.62 95 ASN A N 1
ATOM 752 C CA . ASN A 1 95 ? 20.768 -0.842 -6.297 1.00 86.62 95 ASN A CA 1
ATOM 753 C C . ASN A 1 95 ? 20.433 0.426 -5.486 1.00 86.62 95 ASN A C 1
ATOM 755 O O . ASN A 1 95 ? 21.233 1.360 -5.449 1.00 86.62 95 ASN A O 1
ATOM 759 N N . THR A 1 96 ? 19.274 0.480 -4.829 1.00 87.62 96 THR A N 1
ATOM 760 C CA . THR A 1 96 ? 18.929 1.556 -3.890 1.00 87.62 96 THR A CA 1
ATOM 761 C C . THR A 1 96 ? 18.994 1.058 -2.447 1.00 87.62 96 THR A C 1
ATOM 763 O O . THR A 1 96 ? 19.005 -0.144 -2.191 1.00 87.62 96 THR A O 1
ATOM 766 N N . ASN A 1 97 ? 18.927 1.980 -1.485 1.00 84.81 97 ASN A N 1
ATOM 767 C CA . ASN A 1 97 ? 18.828 1.649 -0.056 1.00 84.81 97 ASN A CA 1
ATOM 768 C C . ASN A 1 97 ? 17.505 0.952 0.332 1.00 84.81 97 ASN A C 1
ATOM 770 O O . ASN A 1 97 ? 17.321 0.595 1.495 1.00 84.81 97 ASN A O 1
ATOM 774 N N . TYR A 1 98 ? 16.565 0.809 -0.608 1.00 82.75 98 TYR A N 1
ATOM 775 C CA . TYR A 1 98 ? 15.308 0.083 -0.421 1.00 82.75 98 TYR A CA 1
ATOM 776 C C . TYR A 1 98 ? 15.396 -1.380 -0.879 1.00 82.75 98 TYR A C 1
ATOM 778 O O . TYR A 1 98 ? 14.442 -2.126 -0.676 1.00 82.75 98 TYR A O 1
ATOM 786 N N . TRP A 1 99 ? 16.505 -1.799 -1.499 1.00 89.38 99 TRP A N 1
ATOM 787 C CA . TRP A 1 99 ? 16.747 -3.206 -1.811 1.00 89.38 99 TRP A CA 1
ATOM 788 C C . TRP A 1 99 ? 17.353 -3.925 -0.592 1.00 89.38 99 TRP A C 1
ATOM 790 O O . TRP A 1 99 ? 18.278 -3.379 0.016 1.00 89.38 99 TRP A O 1
ATOM 800 N N . PRO A 1 100 ? 16.878 -5.128 -0.216 1.00 88.44 100 PRO A N 1
ATOM 801 C CA . PRO A 1 100 ? 17.461 -5.893 0.884 1.00 88.44 100 PRO A CA 1
ATOM 802 C C . PRO A 1 100 ? 18.919 -6.265 0.593 1.00 88.44 100 PRO A C 1
ATOM 804 O O . PRO A 1 100 ? 19.229 -6.772 -0.484 1.00 88.44 100 PRO A O 1
ATOM 807 N N . SER A 1 101 ? 19.820 -6.042 1.549 1.00 84.69 101 SER A N 1
ATOM 808 C CA . SER A 1 101 ? 21.269 -6.150 1.308 1.00 84.69 101 SER A CA 1
ATOM 809 C C . SER A 1 101 ? 21.748 -7.571 0.991 1.00 84.69 101 SER A C 1
ATOM 811 O O . SER A 1 101 ? 22.709 -7.728 0.242 1.00 84.69 101 SER A O 1
ATOM 813 N N . ASN A 1 102 ? 21.061 -8.598 1.502 1.00 84.88 102 ASN A N 1
ATOM 814 C CA . ASN A 1 102 ? 21.407 -10.008 1.286 1.00 84.88 102 ASN A CA 1
ATOM 815 C C . ASN A 1 102 ? 20.496 -10.730 0.274 1.00 84.88 102 ASN A C 1
ATOM 817 O O . ASN A 1 102 ? 20.392 -11.956 0.310 1.00 84.88 102 ASN A O 1
ATOM 821 N N . ILE A 1 103 ? 19.801 -9.996 -0.601 1.00 90.19 103 ILE A N 1
ATOM 822 C CA . ILE A 1 103 ? 19.034 -10.576 -1.712 1.00 90.19 103 ILE A CA 1
ATOM 823 C C . ILE A 1 103 ? 19.779 -10.324 -3.020 1.00 90.19 103 ILE A C 1
ATOM 825 O O . ILE A 1 103 ? 20.071 -9.177 -3.364 1.00 90.19 103 ILE A O 1
ATOM 829 N N . ASP A 1 104 ? 20.053 -11.404 -3.754 1.00 90.50 104 ASP A N 1
ATOM 830 C CA . ASP A 1 104 ? 20.676 -11.340 -5.075 1.00 90.50 104 ASP A CA 1
ATOM 831 C C . ASP A 1 104 ? 19.839 -10.462 -6.020 1.00 90.50 104 ASP A C 1
ATOM 833 O O . A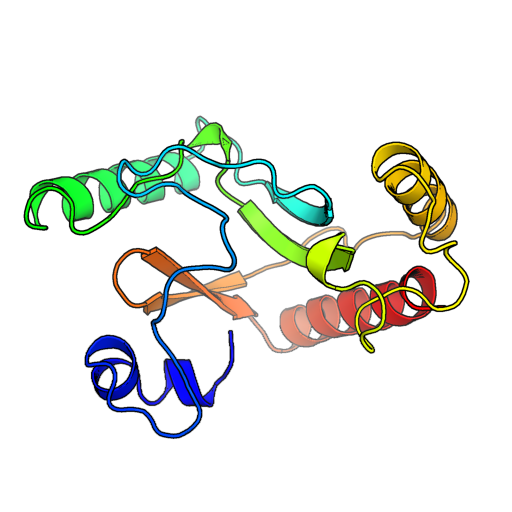SP A 1 104 ? 18.619 -10.613 -6.136 1.00 90.50 104 ASP A O 1
ATOM 837 N N . LEU A 1 105 ? 20.510 -9.523 -6.689 1.00 90.00 105 LEU A N 1
ATOM 838 C CA . LEU A 1 105 ? 19.899 -8.592 -7.629 1.00 90.00 105 LEU A CA 1
ATOM 839 C C . LEU A 1 105 ? 19.297 -9.309 -8.839 1.00 90.00 105 LEU A C 1
ATOM 841 O O . LEU A 1 105 ? 18.379 -8.759 -9.445 1.00 90.00 105 LEU A O 1
ATOM 845 N N . ASP A 1 106 ? 19.766 -10.505 -9.186 1.00 90.50 106 ASP A N 1
ATOM 846 C CA . ASP A 1 106 ? 19.274 -11.275 -10.332 1.00 90.50 106 ASP A CA 1
ATOM 847 C C . ASP A 1 106 ? 18.214 -12.325 -9.951 1.00 90.50 106 ASP A C 1
ATOM 849 O O . ASP A 1 106 ? 17.686 -13.016 -10.824 1.00 90.50 106 ASP A O 1
ATOM 853 N N . MET A 1 107 ? 17.847 -12.417 -8.667 1.00 91.62 107 MET A N 1
ATOM 854 C CA . MET A 1 107 ? 16.816 -13.339 -8.184 1.00 91.62 107 MET A CA 1
ATOM 855 C C . MET A 1 107 ? 15.430 -13.002 -8.763 1.00 91.62 107 MET A C 1
ATOM 857 O O . MET A 1 107 ? 15.045 -11.830 -8.859 1.00 91.62 107 MET A O 1
ATOM 861 N N . ASP A 1 108 ? 14.652 -14.030 -9.125 1.00 91.00 108 ASP A N 1
ATOM 862 C CA . ASP A 1 108 ? 13.264 -13.847 -9.557 1.00 91.00 108 ASP A CA 1
ATOM 863 C C . ASP A 1 108 ? 12.405 -13.314 -8.403 1.00 91.00 108 ASP A C 1
ATOM 865 O O . ASP A 1 108 ? 12.533 -13.732 -7.252 1.00 91.00 108 ASP A O 1
ATOM 869 N N . TYR A 1 109 ? 11.484 -12.399 -8.704 1.00 89.56 109 TYR A N 1
ATOM 870 C CA . TYR A 1 109 ? 10.668 -11.736 -7.685 1.00 89.56 109 TYR A CA 1
ATOM 871 C C . TYR A 1 109 ? 9.805 -12.705 -6.858 1.00 89.56 109 TYR A C 1
ATOM 873 O O . TYR A 1 109 ? 9.473 -12.395 -5.712 1.00 89.56 109 TYR A O 1
ATOM 881 N N . LYS A 1 110 ? 9.440 -13.875 -7.404 1.00 92.31 110 LYS A N 1
ATOM 882 C CA . LYS A 1 110 ? 8.710 -14.906 -6.654 1.00 92.31 110 LYS A CA 1
ATOM 883 C C . LYS A 1 110 ? 9.611 -15.580 -5.629 1.00 92.31 110 LYS A C 1
ATOM 885 O O . LYS A 1 110 ? 9.176 -15.796 -4.501 1.00 92.31 110 LYS A O 1
ATOM 890 N N . ASP A 1 111 ? 10.858 -15.854 -5.996 1.00 94.12 111 ASP A N 1
ATOM 891 C CA . ASP A 1 111 ? 11.850 -16.432 -5.089 1.00 94.12 111 ASP A CA 1
ATOM 892 C C . ASP A 1 111 ? 12.232 -15.432 -3.992 1.00 94.12 111 ASP A C 1
ATOM 894 O O . ASP A 1 111 ? 12.312 -15.804 -2.820 1.00 94.12 111 ASP A O 1
ATOM 898 N N . ILE A 1 112 ? 12.335 -14.141 -4.336 1.00 93.12 112 ILE A N 1
ATOM 899 C CA . ILE A 1 112 ? 12.496 -13.057 -3.355 1.00 93.12 112 ILE A CA 1
ATOM 900 C C . ILE A 1 112 ? 11.334 -13.067 -2.356 1.00 93.12 112 ILE A C 1
ATOM 902 O O . ILE A 1 112 ? 11.563 -13.003 -1.151 1.00 93.12 112 ILE A O 1
ATOM 906 N N . ALA A 1 113 ? 10.086 -13.170 -2.826 1.00 93.12 113 ALA A N 1
ATOM 907 C CA . ALA A 1 113 ? 8.923 -13.213 -1.940 1.00 93.12 113 ALA A CA 1
ATOM 908 C C . ALA A 1 113 ? 8.956 -14.429 -0.997 1.00 93.12 113 ALA A C 1
ATOM 910 O O . ALA A 1 113 ? 8.645 -14.289 0.186 1.00 93.12 113 ALA A O 1
ATOM 911 N N . VAL A 1 114 ? 9.377 -15.600 -1.488 1.00 94.56 114 VAL A N 1
ATOM 912 C CA . VAL A 1 114 ? 9.565 -16.802 -0.659 1.00 94.56 114 VAL A CA 1
ATOM 913 C C . VAL A 1 114 ? 10.640 -16.574 0.403 1.00 94.56 114 VAL A C 1
ATOM 915 O O . VAL A 1 114 ? 10.427 -16.913 1.566 1.00 94.56 114 VAL A O 1
ATOM 918 N N . GLU A 1 115 ? 11.776 -15.987 0.033 1.00 93.94 115 GLU A N 1
ATOM 919 C CA . GLU A 1 115 ? 12.877 -15.737 0.961 1.00 93.94 115 GLU A CA 1
ATOM 920 C C . GLU A 1 115 ? 12.504 -14.712 2.035 1.00 93.94 115 GLU A C 1
ATOM 922 O O . GLU A 1 115 ? 12.716 -14.953 3.222 1.00 93.94 115 GLU A O 1
ATOM 927 N N . LEU A 1 116 ? 11.868 -13.606 1.646 1.00 93.75 116 LEU A N 1
ATOM 928 C CA . LEU A 1 116 ? 11.372 -12.605 2.590 1.00 93.75 116 LEU A CA 1
ATOM 929 C C . LEU A 1 116 ? 10.308 -13.184 3.529 1.00 93.75 116 LEU A C 1
ATOM 931 O O . LEU A 1 116 ? 10.321 -12.873 4.717 1.00 93.75 116 LEU A O 1
ATOM 935 N N . ASN A 1 117 ? 9.435 -14.065 3.033 1.00 94.62 117 ASN A N 1
ATOM 936 C CA . ASN A 1 117 ? 8.429 -14.723 3.863 1.00 94.62 117 ASN A CA 1
ATOM 937 C C . ASN A 1 117 ? 9.057 -15.632 4.935 1.00 94.62 117 ASN A C 1
ATOM 939 O O . ASN A 1 117 ? 8.592 -15.628 6.071 1.00 94.62 117 ASN A O 1
ATOM 943 N N . LYS A 1 118 ? 10.145 -16.357 4.624 1.00 95.00 118 LYS A N 1
ATOM 944 C CA . LYS A 1 118 ? 10.867 -17.169 5.626 1.00 95.00 118 LYS A CA 1
ATOM 945 C C . LYS A 1 118 ? 11.406 -16.322 6.779 1.00 95.00 118 LYS A C 1
ATOM 947 O O . LYS A 1 118 ? 11.352 -16.745 7.928 1.00 95.00 118 LYS A O 1
ATOM 952 N N . ARG A 1 119 ? 11.895 -15.106 6.501 1.00 94.19 119 ARG A N 1
ATOM 953 C CA . ARG A 1 119 ? 12.467 -14.212 7.531 1.00 94.19 119 ARG A CA 1
ATOM 954 C C . ARG A 1 119 ? 11.456 -13.804 8.600 1.00 94.19 119 ARG A C 1
ATOM 956 O O . ARG A 1 119 ? 11.851 -13.464 9.711 1.00 94.19 119 ARG A O 1
ATOM 963 N N . ILE A 1 120 ? 10.169 -13.840 8.266 1.00 95.88 120 ILE A N 1
ATOM 964 C CA . ILE A 1 120 ? 9.068 -13.448 9.150 1.00 95.88 120 ILE A CA 1
ATOM 965 C C . ILE A 1 120 ? 8.142 -14.620 9.494 1.00 95.88 120 ILE A C 1
ATOM 967 O O . ILE A 1 120 ? 7.082 -14.399 10.067 1.00 95.88 120 ILE A O 1
ATOM 971 N N . GLU A 1 121 ? 8.517 -15.866 9.187 1.00 96.00 121 GLU A N 1
ATOM 972 C CA . GLU A 1 121 ? 7.630 -17.027 9.368 1.00 96.00 121 GLU A CA 1
ATOM 973 C C . GLU A 1 121 ? 7.218 -17.243 10.836 1.00 96.00 121 GLU A C 1
ATOM 975 O O . GLU A 1 121 ? 6.116 -17.705 11.116 1.00 96.00 121 GLU A O 1
ATOM 980 N N . ASN A 1 122 ? 8.098 -16.865 11.769 1.00 95.81 122 ASN A N 1
ATOM 981 C CA . ASN A 1 122 ? 7.883 -16.955 13.214 1.00 95.81 122 ASN A CA 1
ATOM 982 C C . ASN A 1 122 ? 7.540 -15.592 13.841 1.00 95.81 122 ASN A C 1
ATOM 984 O O . ASN A 1 122 ? 7.515 -15.460 15.067 1.00 95.81 122 ASN A O 1
ATOM 988 N N . TYR A 1 123 ? 7.332 -14.560 13.019 1.00 96.94 123 TYR A N 1
ATOM 989 C CA . TYR A 1 123 ? 6.971 -13.235 13.497 1.00 96.94 123 TYR A CA 1
ATOM 990 C C . TYR A 1 123 ? 5.484 -13.186 13.845 1.00 96.94 123 TYR A C 1
ATOM 992 O O . TYR A 1 123 ? 4.620 -13.489 13.022 1.00 96.94 123 TYR A O 1
ATOM 1000 N N . ASN A 1 124 ? 5.184 -12.763 15.070 1.00 96.56 124 ASN A N 1
ATOM 1001 C CA . ASN A 1 124 ? 3.812 -12.566 15.512 1.00 96.56 124 ASN A CA 1
ATOM 1002 C C . ASN A 1 124 ? 3.389 -11.137 15.188 1.00 96.56 124 ASN A C 1
ATOM 1004 O O . ASN A 1 124 ? 3.806 -10.191 15.857 1.00 96.56 124 ASN A O 1
ATOM 1008 N N . PHE A 1 125 ? 2.550 -10.987 14.167 1.00 96.88 125 PHE A N 1
ATOM 1009 C CA . PHE A 1 125 ? 1.924 -9.705 13.871 1.00 96.88 125 PHE A CA 1
ATOM 1010 C C . PHE A 1 125 ? 1.019 -9.259 15.030 1.00 96.88 125 PHE A C 1
ATOM 1012 O O . PHE A 1 125 ? 0.459 -10.107 15.732 1.00 96.88 125 PHE A O 1
ATOM 1019 N N . PRO A 1 126 ? 0.831 -7.940 15.220 1.00 96.50 126 PRO A N 1
ATOM 1020 C CA . PRO A 1 126 ? -0.188 -7.436 16.130 1.00 96.50 126 PRO A CA 1
ATOM 1021 C C . PRO A 1 126 ? -1.562 -8.029 15.807 1.00 96.50 126 PRO A C 1
ATOM 1023 O O . PRO A 1 126 ? -1.935 -8.115 14.638 1.00 96.50 126 PRO A O 1
ATOM 1026 N N . GLU A 1 127 ? -2.323 -8.395 16.841 1.00 94.62 127 GLU A N 1
ATOM 1027 C CA . GLU A 1 127 ? -3.683 -8.935 16.678 1.00 94.62 127 GLU A CA 1
ATOM 1028 C C . GLU A 1 127 ? -4.612 -7.944 15.965 1.00 94.62 127 GLU A C 1
ATOM 1030 O O . GLU A 1 127 ? -5.456 -8.335 15.160 1.00 94.62 127 GLU A O 1
ATOM 1035 N N . GLU A 1 128 ? -4.432 -6.652 16.241 1.00 94.50 128 GLU A N 1
ATOM 1036 C CA . GLU A 1 128 ? -5.208 -5.571 15.652 1.00 94.50 128 GLU A CA 1
ATOM 1037 C C . GLU A 1 128 ? -4.346 -4.331 15.392 1.00 94.50 128 GLU A C 1
ATOM 1039 O O . GLU A 1 128 ? -3.376 -4.039 16.098 1.00 94.50 128 GLU A O 1
ATOM 1044 N N . LEU A 1 129 ? -4.739 -3.576 14.367 1.00 95.69 129 LEU A N 1
ATOM 1045 C CA . LEU A 1 129 ? -4.216 -2.251 14.055 1.00 95.69 129 LEU A CA 1
ATOM 1046 C C . LEU A 1 129 ? -5.402 -1.298 13.919 1.00 95.69 129 LEU A C 1
ATOM 1048 O O . LEU A 1 129 ? -6.077 -1.288 12.889 1.00 95.69 129 LEU A O 1
ATOM 1052 N N . ASN A 1 130 ? -5.661 -0.493 14.951 1.00 97.38 130 ASN A N 1
ATOM 1053 C CA . ASN A 1 130 ? -6.768 0.457 14.918 1.00 97.38 130 ASN A CA 1
ATOM 1054 C C . ASN A 1 130 ? -6.325 1.787 14.313 1.00 97.38 130 ASN A C 1
ATOM 1056 O O . ASN A 1 130 ? -5.424 2.473 14.806 1.00 97.38 130 ASN A O 1
ATOM 1060 N N . LEU A 1 131 ? -7.007 2.172 13.243 1.00 97.06 131 LEU A N 1
ATOM 1061 C CA . LEU A 1 131 ? -6.742 3.386 12.488 1.00 97.06 131 LEU A CA 1
ATOM 1062 C C . LEU A 1 131 ? -8.031 4.180 12.335 1.00 97.06 131 LEU A C 1
ATOM 1064 O O . LEU A 1 131 ? -9.133 3.633 12.373 1.00 97.06 131 LEU A O 1
ATOM 1068 N N . LYS A 1 132 ? -7.888 5.478 12.106 1.00 96.25 132 LYS A N 1
ATOM 1069 C CA . LYS A 1 132 ? -8.991 6.362 11.739 1.00 96.25 132 LYS A CA 1
ATOM 1070 C C . LYS A 1 132 ? -8.660 7.119 10.467 1.00 96.25 132 LYS A C 1
ATOM 1072 O O . LYS A 1 132 ? -7.497 7.378 10.152 1.00 96.25 132 LYS A O 1
ATOM 1077 N N . LEU A 1 133 ? -9.715 7.492 9.753 1.00 95.44 133 LEU A N 1
ATOM 1078 C CA . LEU A 1 133 ? -9.619 8.408 8.630 1.00 95.44 133 LEU A CA 1
ATOM 1079 C C . LEU A 1 133 ? -9.078 9.753 9.122 1.00 95.44 133 LEU A C 1
ATOM 1081 O O . LEU A 1 133 ? -9.673 10.377 9.999 1.00 95.44 133 LEU A O 1
ATOM 1085 N N . LYS A 1 134 ? -7.972 10.200 8.530 1.00 94.50 134 LYS A N 1
ATOM 1086 C CA . LYS A 1 134 ? -7.447 11.551 8.716 1.00 94.50 134 LYS A CA 1
ATOM 1087 C C . LYS A 1 134 ? -8.021 12.498 7.671 1.00 94.50 134 LYS A C 1
ATOM 1089 O O . LYS A 1 134 ? -8.580 13.531 8.013 1.00 94.50 134 LYS A O 1
ATOM 1094 N N . THR A 1 135 ? -7.853 12.151 6.396 1.00 93.00 135 THR A N 1
ATOM 1095 C CA . THR A 1 135 ? -8.348 12.938 5.261 1.00 93.00 135 THR A CA 1
ATOM 1096 C C . THR A 1 135 ? -8.351 12.104 3.984 1.00 93.00 135 THR A C 1
ATOM 1098 O O . THR A 1 135 ? -7.692 11.067 3.902 1.00 93.00 135 THR A O 1
ATOM 1101 N N . PHE A 1 136 ? -9.053 12.586 2.968 1.00 91.88 136 PHE A N 1
ATOM 1102 C CA . PHE A 1 136 ? -8.828 12.185 1.584 1.00 91.88 136 PHE A CA 1
ATOM 1103 C C . PHE A 1 136 ? -7.761 13.093 0.972 1.00 91.88 136 PHE A C 1
ATOM 1105 O O . PHE A 1 136 ? -7.666 14.257 1.351 1.00 91.88 136 PHE A O 1
ATOM 1112 N N . PHE A 1 137 ? -6.952 12.556 0.063 1.00 90.94 137 PHE A N 1
ATOM 1113 C CA . PHE A 1 137 ? -5.881 13.296 -0.597 1.00 90.94 137 PHE A CA 1
ATOM 1114 C C . PHE A 1 137 ? -5.950 13.087 -2.107 1.00 90.94 137 PHE A C 1
ATOM 1116 O O . PHE A 1 137 ? -5.932 11.948 -2.589 1.00 90.94 137 PHE A O 1
ATOM 1123 N N . GLY A 1 138 ? -6.059 14.190 -2.846 1.00 87.31 138 GLY A N 1
ATOM 1124 C CA . GLY A 1 138 ? -5.974 14.232 -4.303 1.00 87.31 138 GLY A CA 1
ATOM 1125 C C . GLY A 1 138 ? -6.998 13.395 -5.068 1.00 87.31 138 GLY A C 1
ATOM 1126 O O . GLY A 1 138 ? -6.820 13.210 -6.264 1.00 87.31 138 GLY A O 1
ATOM 1127 N N . GLY A 1 139 ? -8.036 12.860 -4.417 1.00 85.94 139 GLY A N 1
ATOM 1128 C CA . GLY A 1 139 ? -9.036 11.982 -5.041 1.00 85.94 139 GLY A CA 1
ATOM 1129 C C . GLY A 1 139 ? -8.574 10.542 -5.315 1.00 85.94 139 GLY A C 1
ATOM 1130 O O . GLY A 1 139 ? -9.341 9.764 -5.872 1.00 85.94 139 GLY A O 1
ATOM 1131 N N . TYR A 1 140 ? -7.355 10.163 -4.914 1.00 86.69 140 TYR A N 1
ATOM 1132 C CA . TYR A 1 140 ? -6.790 8.819 -5.144 1.00 86.69 140 TYR A CA 1
ATOM 1133 C C . TYR A 1 140 ? -6.192 8.178 -3.887 1.00 86.69 140 TYR A C 1
ATOM 1135 O O . TYR A 1 140 ? -5.633 7.084 -3.950 1.00 86.69 140 TYR A O 1
ATOM 1143 N N . SER A 1 141 ? -6.242 8.851 -2.738 1.00 90.62 141 SER A N 1
ATOM 1144 C CA . SER A 1 141 ? -5.672 8.337 -1.494 1.00 90.62 141 SER A CA 1
ATOM 1145 C C . SER A 1 141 ? -6.565 8.619 -0.298 1.00 90.62 141 SER A C 1
ATOM 1147 O O . SER A 1 141 ? -7.133 9.701 -0.156 1.00 90.62 141 SER A O 1
ATOM 1149 N N . ILE A 1 142 ? -6.641 7.629 0.588 1.00 94.06 142 ILE A N 1
ATOM 1150 C CA . ILE A 1 142 ? -7.227 7.749 1.919 1.00 94.06 142 ILE A CA 1
ATOM 1151 C C . ILE A 1 142 ? -6.061 7.800 2.900 1.00 94.06 142 ILE A C 1
ATOM 1153 O O . ILE A 1 142 ? -5.300 6.841 3.023 1.00 94.06 142 ILE A O 1
ATOM 1157 N N . ILE A 1 143 ? -5.893 8.931 3.577 1.00 94.31 143 ILE A N 1
ATOM 1158 C CA . ILE A 1 143 ? -4.857 9.092 4.590 1.00 94.31 143 ILE A CA 1
ATOM 1159 C C . ILE A 1 143 ? -5.431 8.624 5.919 1.00 94.31 143 ILE A C 1
ATOM 1161 O O . ILE A 1 143 ? -6.427 9.161 6.407 1.00 94.31 143 ILE A O 1
ATOM 1165 N N . LEU A 1 144 ? -4.784 7.619 6.496 1.00 95.62 144 LEU A N 1
ATOM 1166 C CA . LEU A 1 144 ? -5.107 7.079 7.807 1.00 95.62 144 LEU A CA 1
ATOM 1167 C C . LEU A 1 144 ? -4.098 7.581 8.837 1.00 95.62 144 LEU A C 1
ATOM 1169 O O . LEU A 1 144 ? -2.933 7.827 8.519 1.00 95.62 144 LEU A O 1
ATOM 1173 N N . GLU A 1 145 ? -4.542 7.694 10.079 1.00 96.00 145 GLU A N 1
ATOM 1174 C CA . GLU A 1 145 ? -3.659 7.857 11.228 1.00 96.00 145 GLU A CA 1
ATOM 1175 C C . GLU A 1 145 ? -4.045 6.872 12.338 1.00 96.00 145 GLU A C 1
ATOM 1177 O O . GLU A 1 145 ? -5.185 6.392 12.358 1.00 96.00 145 GLU A O 1
ATOM 1182 N N . PRO A 1 146 ? -3.119 6.541 13.251 1.00 97.94 146 PRO A N 1
ATOM 1183 C CA . PRO A 1 146 ? -3.437 5.701 14.396 1.00 97.94 146 PRO A CA 1
ATOM 1184 C C . PRO A 1 146 ? -4.613 6.251 15.200 1.00 97.94 146 PRO A C 1
ATOM 1186 O O . PRO A 1 146 ? -4.744 7.464 15.387 1.00 97.94 146 PRO A O 1
ATOM 1189 N N . PHE A 1 147 ? -5.482 5.358 15.673 1.00 98.12 147 PHE A N 1
ATOM 1190 C CA . PHE A 1 147 ? -6.660 5.760 16.438 1.00 98.12 147 PHE A CA 1
ATOM 1191 C C . PHE A 1 147 ? -6.273 6.395 17.786 1.00 98.12 147 PHE A C 1
ATOM 1193 O O . PHE A 1 147 ? -6.854 7.408 18.184 1.00 98.12 147 PHE A O 1
ATOM 1200 N N . SER A 1 148 ? -5.250 5.846 18.449 1.00 98.25 148 SER A N 1
ATOM 1201 C CA . SER A 1 148 ? -4.693 6.329 19.718 1.00 98.25 148 SER A CA 1
ATOM 1202 C C . SER A 1 148 ? -3.158 6.280 19.748 1.00 98.25 148 SER A C 1
ATOM 1204 O O . SER A 1 148 ? -2.523 5.676 18.885 1.00 98.25 148 SER A O 1
ATOM 1206 N N . GLU A 1 149 ? -2.543 6.847 20.793 1.00 98.12 149 GLU A N 1
ATOM 1207 C CA . GLU A 1 149 ? -1.097 6.707 21.049 1.00 98.12 149 GLU A CA 1
ATOM 1208 C C . GLU A 1 149 ? -0.658 5.248 21.255 1.00 98.12 149 GLU A C 1
ATOM 1210 O O . GLU A 1 149 ? 0.489 4.892 20.986 1.00 98.12 149 GLU A O 1
ATOM 1215 N N . LYS A 1 150 ? -1.555 4.384 21.751 1.00 97.88 150 LYS A N 1
ATOM 1216 C CA . LYS A 1 150 ? -1.274 2.950 21.884 1.00 97.88 150 LYS A CA 1
ATOM 1217 C C . LYS A 1 150 ? -1.164 2.313 20.499 1.00 97.88 150 LYS A C 1
ATOM 1219 O O . LYS A 1 150 ? -0.184 1.623 20.236 1.00 97.88 150 LYS A O 1
ATOM 1224 N N . ASP A 1 151 ? -2.134 2.571 19.624 1.00 98.31 151 ASP A N 1
ATOM 1225 C CA . ASP A 1 151 ? -2.148 2.037 18.254 1.00 98.31 151 ASP A CA 1
ATOM 1226 C C . ASP A 1 151 ? -0.965 2.558 17.440 1.00 98.31 151 ASP A C 1
ATOM 1228 O O . ASP A 1 151 ? -0.389 1.853 16.617 1.00 98.31 151 ASP A O 1
ATOM 1232 N N . GLU A 1 152 ? -0.559 3.792 17.718 1.00 98.00 152 GLU A N 1
ATOM 1233 C CA . GLU A 1 152 ? 0.592 4.426 17.099 1.00 98.00 152 GLU A CA 1
ATOM 1234 C C . GLU A 1 152 ? 1.902 3.705 17.452 1.00 98.00 152 GLU A C 1
ATOM 1236 O O . GLU A 1 152 ? 2.693 3.387 16.559 1.00 98.00 152 GLU A O 1
ATOM 1241 N N . LYS A 1 153 ? 2.087 3.347 18.730 1.00 98.19 153 LYS A N 1
ATOM 1242 C CA . LYS A 1 153 ? 3.216 2.521 19.180 1.00 98.19 153 LYS A CA 1
ATOM 1243 C C . LYS A 1 153 ? 3.175 1.121 18.578 1.00 98.19 153 LYS A C 1
ATOM 1245 O O . LYS A 1 153 ? 4.216 0.636 18.151 1.00 98.19 153 LYS A O 1
ATOM 1250 N N . ILE A 1 154 ? 2.000 0.491 18.513 1.00 98.25 154 ILE A N 1
ATOM 1251 C CA . ILE A 1 154 ? 1.841 -0.843 17.912 1.00 98.25 154 ILE A CA 1
ATOM 1252 C C . ILE A 1 154 ? 2.248 -0.813 16.435 1.00 98.25 154 ILE A C 1
ATOM 1254 O O . ILE A 1 154 ? 3.085 -1.610 16.012 1.00 98.25 154 ILE A O 1
ATOM 1258 N N . LEU A 1 155 ? 1.708 0.133 15.660 1.00 98.12 155 LEU A N 1
ATOM 1259 C CA . LEU A 1 155 ? 2.005 0.259 14.235 1.00 98.12 155 LEU A CA 1
ATOM 1260 C C . LEU A 1 155 ? 3.488 0.546 13.989 1.00 98.12 155 LEU A C 1
ATOM 1262 O O . LEU A 1 155 ? 4.086 -0.060 13.099 1.00 98.12 155 LEU A O 1
ATOM 1266 N N . ARG A 1 156 ? 4.094 1.460 14.759 1.00 97.88 156 ARG A N 1
ATOM 1267 C CA . ARG A 1 156 ? 5.524 1.756 14.615 1.00 9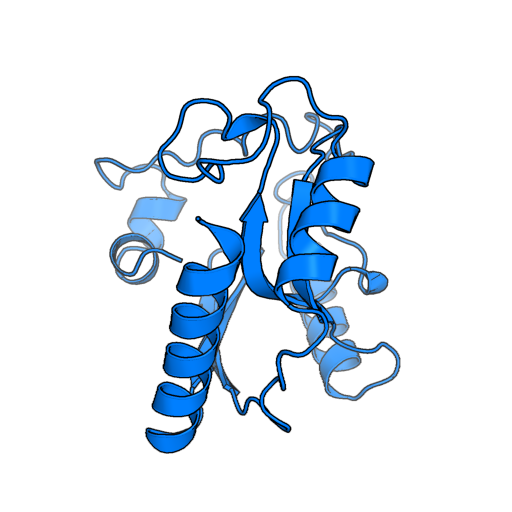7.88 156 ARG A CA 1
ATOM 1268 C C . ARG A 1 156 ? 6.384 0.552 14.975 1.00 97.88 156 ARG A C 1
ATOM 1270 O O . ARG A 1 156 ? 7.212 0.180 14.155 1.00 97.88 156 ARG A O 1
ATOM 1277 N N . ASN A 1 157 ? 6.173 -0.062 16.140 1.00 98.00 157 ASN A N 1
ATOM 1278 C CA . ASN A 1 157 ? 6.978 -1.206 16.572 1.00 98.00 157 ASN A CA 1
ATOM 1279 C C . ASN A 1 157 ? 6.914 -2.333 15.540 1.00 98.00 157 ASN A C 1
ATOM 1281 O O . ASN A 1 157 ? 7.954 -2.840 15.135 1.00 98.00 157 ASN A O 1
ATOM 1285 N N . CYS A 1 158 ? 5.715 -2.637 15.031 1.00 98.06 158 CYS A N 1
ATOM 1286 C CA . CYS A 1 158 ? 5.549 -3.632 13.980 1.00 98.06 158 CYS A CA 1
ATOM 1287 C C . CYS A 1 158 ? 6.372 -3.290 12.729 1.00 98.06 158 CYS A C 1
ATOM 1289 O O . CYS A 1 158 ? 7.102 -4.127 12.204 1.00 98.06 158 CYS A O 1
ATOM 1291 N N . ARG A 1 159 ? 6.319 -2.038 12.260 1.00 97.19 159 ARG A N 1
ATOM 1292 C CA . ARG A 1 159 ? 7.086 -1.601 11.083 1.00 97.19 159 ARG A CA 1
ATOM 1293 C C . ARG A 1 159 ? 8.598 -1.586 11.318 1.00 97.19 159 ARG A C 1
ATOM 1295 O O . ARG A 1 159 ? 9.343 -1.898 10.390 1.00 97.19 159 ARG A O 1
ATOM 1302 N N . ASP A 1 160 ? 9.051 -1.233 12.514 1.00 96.88 160 ASP A N 1
ATOM 1303 C CA . ASP A 1 160 ? 10.472 -1.220 12.872 1.00 96.88 160 ASP A CA 1
ATOM 1304 C C . ASP A 1 160 ? 11.030 -2.651 12.954 1.00 96.88 160 ASP A C 1
ATOM 1306 O O . ASP A 1 160 ? 12.087 -2.941 12.389 1.00 96.88 160 ASP A O 1
ATOM 1310 N N . GLU A 1 161 ? 10.278 -3.572 13.561 1.00 96.81 161 GLU A N 1
ATOM 1311 C CA . GLU A 1 161 ? 10.590 -5.004 13.615 1.00 96.81 161 GLU A CA 1
ATOM 1312 C C . GLU A 1 161 ? 10.650 -5.606 12.206 1.00 96.81 161 GLU A C 1
ATOM 1314 O O . GLU A 1 161 ? 11.673 -6.177 11.822 1.00 96.81 161 GLU A O 1
ATOM 1319 N N . LEU A 1 162 ? 9.622 -5.385 11.380 1.00 96.25 162 LEU A N 1
ATOM 1320 C CA . LEU A 1 162 ? 9.627 -5.792 9.972 1.00 96.25 162 LEU A CA 1
ATOM 1321 C C . LEU A 1 162 ? 10.834 -5.224 9.216 1.00 96.25 162 LEU A C 1
ATOM 1323 O O . LEU A 1 162 ? 11.480 -5.946 8.459 1.00 96.25 162 LEU A O 1
ATOM 1327 N N . SER A 1 163 ? 11.197 -3.959 9.448 1.00 94.00 163 SER A N 1
ATOM 1328 C CA . SER A 1 163 ? 12.389 -3.370 8.832 1.00 94.00 163 SER A CA 1
ATOM 1329 C C . SER A 1 163 ? 13.671 -4.091 9.242 1.00 94.00 163 SER A C 1
ATOM 1331 O O . SER A 1 163 ? 14.576 -4.207 8.416 1.00 94.00 163 SER A O 1
ATOM 1333 N N . SER A 1 164 ? 13.769 -4.555 10.488 1.00 93.44 164 SER A N 1
ATOM 1334 C CA . SER A 1 164 ? 14.941 -5.283 10.981 1.00 93.44 164 SER A CA 1
ATOM 1335 C C . SER A 1 164 ? 15.069 -6.682 10.370 1.00 93.44 164 SER A C 1
ATOM 1337 O O . SER A 1 164 ? 16.186 -7.101 10.064 1.00 93.44 164 SER A O 1
ATOM 1339 N N . PHE A 1 165 ? 13.939 -7.357 10.125 1.00 93.31 165 PHE A N 1
ATOM 1340 C CA . PHE A 1 165 ? 13.900 -8.687 9.514 1.00 93.31 165 PHE A CA 1
ATOM 1341 C C . PHE A 1 165 ? 14.059 -8.650 7.992 1.00 93.31 165 PHE A C 1
ATOM 1343 O O . PHE A 1 165 ? 14.667 -9.546 7.415 1.00 93.31 165 PHE A O 1
ATOM 1350 N N . LEU A 1 166 ? 13.501 -7.639 7.319 1.00 91.81 166 LEU A N 1
ATOM 1351 C CA . LEU A 1 166 ? 13.335 -7.664 5.861 1.00 91.81 166 LEU A CA 1
ATOM 1352 C C . LEU A 1 16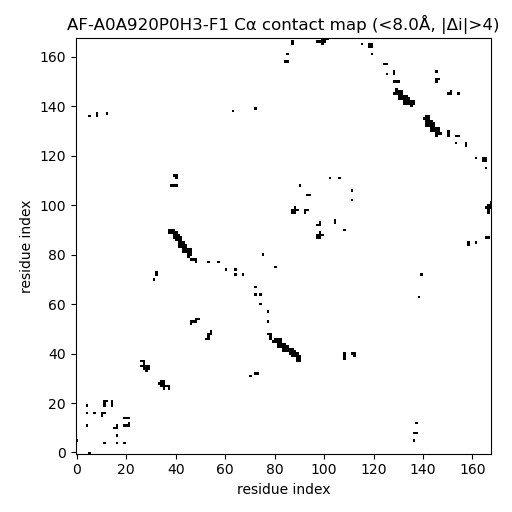6 ? 14.401 -6.886 5.084 1.00 91.81 166 LEU A C 1
ATOM 1354 O O . LEU A 1 166 ? 14.594 -7.172 3.907 1.00 91.81 166 LEU A O 1
ATOM 1358 N N . LYS A 1 167 ? 15.095 -5.918 5.698 1.00 83.69 167 LYS A N 1
ATOM 1359 C CA . LYS A 1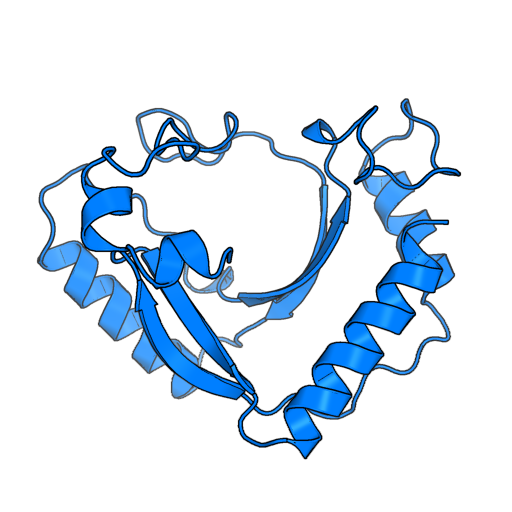 167 ? 16.133 -5.132 4.998 1.00 83.69 167 LYS A CA 1
ATOM 1360 C C . LYS A 1 167 ? 17.537 -5.732 5.072 1.00 83.69 167 LYS A C 1
ATOM 1362 O O . LYS A 1 167 ? 18.369 -5.400 4.228 1.00 83.69 167 LYS A O 1
ATOM 1367 N N . ASN A 1 168 ? 17.790 -6.575 6.073 1.00 65.12 168 ASN A N 1
ATOM 1368 C CA . ASN A 1 168 ? 19.065 -7.262 6.285 1.00 65.12 168 ASN A CA 1
ATOM 1369 C C . ASN A 1 168 ? 18.982 -8.655 5.684 1.00 65.12 168 ASN A C 1
ATOM 1371 O O . ASN A 1 168 ? 18.199 -9.469 6.198 1.00 65.12 168 ASN A O 1
#

Sequence (168 aa):
MDLNIVNNEEKFLAGKLEGYTLKGAENKFDDKGNPLPFPGCTIICNIPLDTHLSEQIISFQKSIENFNPENTYFYLPPSSFHMTLFDCCNLNTKNTNYWPSNIDLDMDYKDIAVELNKRIENYNFPEELNLKLKTFFGGYSIILEPFSEKDEKILRNCRDELSSFLKN

pLDDT: mean 91.37, std 7.23, range [54.41, 98.31]

Nearest PDB structures (foldseek):
  2fsq-assembly1_A  TM=9.111E-01  e=9.812E-07  Agrobacterium fabrum str. C58

Radius of gyration: 17.69 Å; Cα contacts (8 Å, |Δi|>4): 170; chains: 1; bounding box: 41×41×43 Å

Solvent-accessible surface area (backbone atoms only — not comparable to full-atom values): 10479 Å² total; per-residue (Å²): 129,62,64,70,50,66,78,35,44,71,40,38,78,68,59,66,33,84,98,56,75,73,71,73,66,88,66,43,46,50,101,82,54,49,78,39,92,71,65,56,43,68,45,66,48,70,53,58,78,99,33,75,66,42,52,52,52,54,53,49,52,52,52,49,61,72,69,49,65,87,89,74,74,70,83,78,60,72,92,71,40,57,48,80,67,42,82,52,43,42,70,89,33,60,98,42,96,57,36,34,75,80,54,67,89,85,58,54,64,68,58,48,43,53,54,53,48,61,64,47,69,85,59,82,72,74,95,72,82,53,64,36,84,71,45,79,43,96,91,80,43,77,41,69,40,54,64,44,74,67,36,40,51,52,54,47,50,53,44,53,53,48,49,63,48,56,44,87

Mean predicted aligned error: 4.49 Å